Protein AF-A0A7G5YIW9-F1 (afdb_monomer_l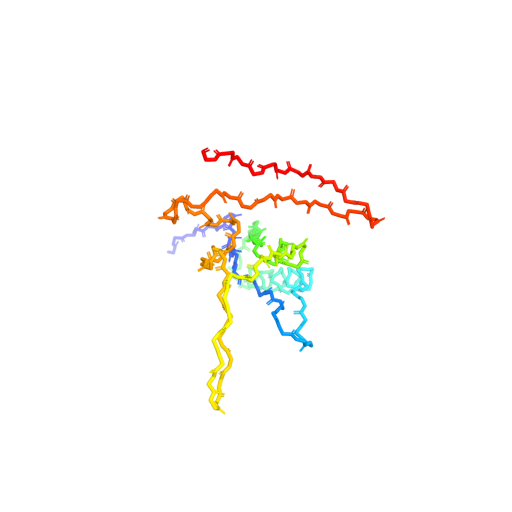ite)

Secondary structure (DSSP, 8-state):
------SEEE---------STTPPPP-HHHHHHHHHHHHHHHHHHHTPPPPEEE---SHHHHGGG--------EEEE-SS-EEEE-S---TTGGGG--GGG-PPPPPEEE-GGG--EEEEPPPP-

Sequence (125 aa):
MHGVALPELDLGGGHAVPYGPGESALDITTLADRIRHELADGCARSGLPLPRLTIEPGRAVVGPAGVALYDVVSVKRSAQRTFVAVPVAGAYHVSMASGYNLVGRPPVVAVPDGRARLLVRRRGS

pLDDT: mean 72.67, std 13.86, range [38.25, 93.44]

Structure (mmCIF, N/CA/C/O backbone):
data_AF-A0A7G5YIW9-F1
#
_entry.id   AF-A0A7G5YIW9-F1
#
loop_
_atom_site.group_PDB
_atom_site.id
_atom_site.type_symbol
_atom_site.label_atom_id
_atom_site.label_alt_id
_atom_site.label_comp_id
_atom_site.label_asym_id
_atom_site.label_entity_id
_atom_site.label_seq_id
_atom_site.pdbx_PDB_ins_code
_atom_site.Cartn_x
_atom_site.Cartn_y
_atom_site.Cartn_z
_atom_site.occupancy
_atom_site.B_iso_or_equiv
_atom_site.auth_seq_id
_atom_site.auth_comp_id
_atom_site.auth_asym_id
_atom_site.auth_atom_id
_atom_site.pdbx_PDB_model_num
ATOM 1 N N . MET A 1 1 ? -8.771 16.826 37.326 1.00 44.22 1 MET A N 1
ATOM 2 C CA . MET A 1 1 ? -8.630 15.781 36.291 1.00 44.22 1 MET A CA 1
ATOM 3 C C . MET A 1 1 ? -9.655 16.070 35.212 1.00 44.22 1 MET A C 1
ATOM 5 O O . MET A 1 1 ? -10.842 16.002 35.500 1.00 44.22 1 MET A O 1
ATOM 9 N N . HIS A 1 2 ? -9.235 16.493 34.022 1.00 51.09 2 HIS A N 1
ATOM 10 C CA . HIS A 1 2 ? -10.169 16.766 32.929 1.00 51.09 2 HIS A CA 1
ATOM 11 C C . HIS A 1 2 ? -10.515 15.431 32.257 1.00 51.09 2 HIS A C 1
ATOM 13 O O . HIS A 1 2 ? -9.681 14.854 31.566 1.00 51.09 2 HIS A O 1
ATOM 19 N N . GLY A 1 3 ? -11.705 14.903 32.555 1.00 59.44 3 GLY A N 1
ATOM 20 C CA . GLY A 1 3 ? -12.221 13.634 32.036 1.00 59.44 3 GLY A CA 1
ATOM 21 C C . GLY A 1 3 ? -12.606 13.737 30.564 1.00 59.44 3 GLY A C 1
ATOM 22 O O . GLY A 1 3 ? -13.784 13.806 30.231 1.00 59.44 3 GLY A O 1
ATOM 23 N N . VAL A 1 4 ? -11.607 13.786 29.686 1.00 64.81 4 VAL A N 1
ATOM 24 C CA . VAL A 1 4 ? -11.826 13.727 28.241 1.00 64.81 4 VAL A CA 1
ATOM 25 C C . VAL A 1 4 ? -11.944 12.257 27.854 1.00 64.81 4 VAL A C 1
ATOM 27 O O . VAL A 1 4 ? -10.949 11.539 27.789 1.00 64.81 4 VAL A O 1
ATOM 30 N N . ALA A 1 5 ? -13.173 11.797 27.627 1.00 69.31 5 ALA A N 1
ATOM 31 C CA . ALA A 1 5 ? -13.401 10.536 26.938 1.00 69.31 5 ALA A CA 1
ATOM 32 C C . ALA A 1 5 ? -12.990 10.713 25.470 1.00 69.31 5 ALA A C 1
ATOM 34 O O . ALA A 1 5 ? -13.433 11.658 24.819 1.00 69.31 5 ALA A O 1
ATOM 35 N N . LEU A 1 6 ? -12.138 9.825 24.960 1.00 75.19 6 LEU A N 1
ATOM 36 C CA . LEU A 1 6 ? -11.785 9.772 23.543 1.00 75.19 6 LEU A CA 1
ATOM 37 C C . LEU A 1 6 ? -12.853 8.922 22.841 1.00 75.19 6 LEU A C 1
ATOM 39 O O . LEU A 1 6 ? -12.911 7.727 23.108 1.00 75.19 6 LEU A O 1
ATOM 43 N N . PRO A 1 7 ? -13.739 9.487 22.005 1.00 83.69 7 PRO A N 1
ATOM 44 C CA . PRO A 1 7 ? -14.777 8.705 21.327 1.00 83.69 7 PRO A CA 1
ATOM 45 C C . PRO A 1 7 ? -14.226 7.910 20.134 1.00 83.69 7 PRO A C 1
ATOM 47 O O . PRO A 1 7 ? -14.848 6.947 19.684 1.00 83.69 7 PRO A O 1
ATOM 50 N N . GLU A 1 8 ? -13.061 8.305 19.624 1.00 86.94 8 GLU A N 1
ATOM 51 C CA . GLU A 1 8 ? -12.394 7.697 18.482 1.00 86.94 8 GLU A CA 1
ATOM 52 C C . GLU A 1 8 ? -10.894 7.584 18.744 1.00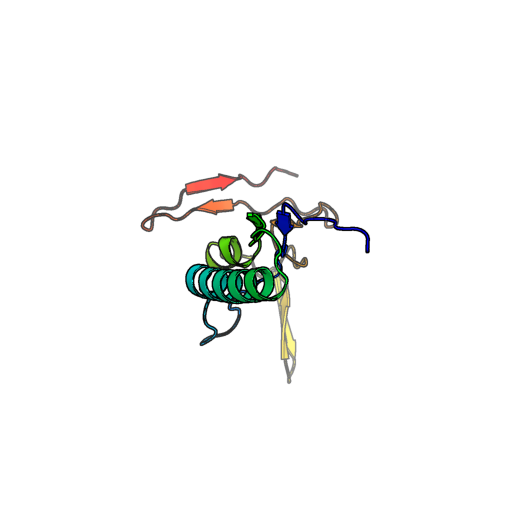 86.94 8 GLU A C 1
ATOM 54 O O . GLU A 1 8 ? -10.270 8.500 19.283 1.00 86.94 8 GLU A O 1
ATOM 59 N N . LEU A 1 9 ? -10.337 6.446 18.340 1.00 84.94 9 LEU A N 1
ATOM 60 C CA . LEU A 1 9 ? -8.911 6.204 18.247 1.00 84.94 9 LEU A CA 1
ATOM 61 C C . LEU A 1 9 ? -8.596 5.814 16.806 1.00 84.94 9 LEU A C 1
ATOM 63 O O . LEU A 1 9 ? -9.002 4.749 16.338 1.00 84.94 9 LEU A O 1
ATOM 67 N N . ASP A 1 10 ? -7.860 6.679 16.125 1.00 86.56 10 ASP A N 1
ATOM 68 C CA . ASP A 1 10 ? -7.327 6.413 14.798 1.00 86.56 10 ASP A CA 1
ATOM 69 C C . ASP A 1 10 ? -5.837 6.083 14.912 1.00 86.56 10 ASP A C 1
ATOM 71 O O . ASP A 1 10 ? -5.056 6.853 15.475 1.00 86.56 10 ASP A O 1
ATOM 75 N N . LEU A 1 11 ? -5.453 4.909 14.416 1.00 84.12 11 LEU A N 1
ATOM 76 C CA . LEU A 1 11 ? -4.062 4.456 14.394 1.00 84.12 11 LEU A CA 1
ATOM 77 C C . LEU A 1 11 ? -3.364 4.757 13.063 1.00 84.12 11 LEU A C 1
ATOM 79 O O . LEU A 1 11 ? -2.180 4.451 12.909 1.00 84.12 11 LEU A O 1
ATOM 83 N N . GLY A 1 12 ? -4.082 5.365 12.116 1.00 79.50 12 GLY A N 1
ATOM 84 C CA . GLY A 1 12 ? -3.598 5.678 10.786 1.00 79.50 12 GLY A CA 1
ATOM 85 C C . GLY A 1 12 ? -3.207 4.428 10.001 1.00 79.50 12 GLY A C 1
ATOM 86 O O . GLY A 1 12 ? -3.723 3.326 10.208 1.00 79.50 12 GLY A O 1
ATOM 87 N N . GLY A 1 13 ? -2.294 4.615 9.050 1.00 78.94 13 GLY A N 1
ATOM 88 C CA . GLY A 1 13 ? -1.796 3.562 8.170 1.00 78.94 13 GLY A CA 1
ATOM 89 C C . GLY A 1 13 ? -0.329 3.202 8.405 1.00 78.94 13 GLY A C 1
ATOM 90 O O . GLY A 1 13 ? 0.201 3.230 9.508 1.00 78.94 13 GLY A O 1
ATOM 91 N N . GLY A 1 14 ? 0.368 2.861 7.318 1.00 71.31 14 GLY A N 1
ATOM 92 C CA . GLY A 1 14 ? 1.810 2.580 7.343 1.00 71.31 14 GLY A CA 1
ATOM 93 C C . GLY A 1 14 ? 2.182 1.100 7.421 1.00 71.31 14 GLY A C 1
ATOM 94 O O . GLY A 1 14 ? 3.367 0.776 7.322 1.00 71.31 14 GLY A O 1
ATOM 95 N N . HIS A 1 15 ? 1.190 0.215 7.490 1.00 78.12 15 HIS A N 1
ATOM 96 C CA . HIS A 1 15 ? 1.375 -1.233 7.506 1.00 78.12 15 HIS A CA 1
ATOM 97 C C . HIS A 1 15 ? 2.297 -1.755 6.394 1.00 78.12 15 HIS A C 1
ATOM 99 O O . HIS A 1 15 ? 2.357 -1.202 5.286 1.00 78.12 15 HIS A O 1
ATOM 105 N N . ALA A 1 16 ? 3.039 -2.811 6.726 1.00 67.12 16 ALA A N 1
ATOM 106 C CA . ALA A 1 16 ? 4.056 -3.393 5.866 1.00 67.12 16 ALA A CA 1
ATOM 107 C C . ALA A 1 16 ? 3.453 -4.035 4.608 1.00 67.12 16 ALA A C 1
ATOM 109 O O . ALA A 1 16 ? 2.325 -4.527 4.607 1.00 67.12 16 ALA A O 1
ATOM 110 N N . VAL A 1 17 ? 4.249 -4.026 3.543 1.00 67.62 17 VAL A N 1
ATOM 111 C CA . VAL A 1 17 ? 4.011 -4.772 2.306 1.00 67.62 17 VAL A CA 1
ATOM 112 C C . VAL A 1 17 ? 5.202 -5.703 2.139 1.00 67.62 17 VAL A C 1
ATOM 114 O O . VAL A 1 17 ? 6.325 -5.233 2.332 1.00 67.62 17 VAL A O 1
ATOM 117 N N . PRO A 1 18 ? 4.983 -6.978 1.793 1.00 70.75 18 PRO A N 1
ATOM 118 C CA . PRO A 1 18 ? 6.078 -7.873 1.475 1.00 70.75 18 PRO A CA 1
ATOM 119 C C . PRO A 1 18 ? 6.700 -7.450 0.137 1.00 70.75 18 PRO A C 1
ATOM 121 O O . PRO A 1 18 ? 6.023 -7.421 -0.891 1.00 70.75 18 PRO A O 1
ATOM 124 N N . TYR A 1 19 ? 7.979 -7.089 0.154 1.00 67.75 19 TYR A N 1
ATOM 125 C CA . TYR A 1 19 ? 8.781 -6.773 -1.032 1.00 67.75 19 TYR A CA 1
ATOM 126 C C . TYR A 1 19 ? 9.752 -7.904 -1.380 1.00 67.75 19 TYR A C 1
ATOM 128 O O . TYR A 1 19 ? 10.171 -8.023 -2.532 1.00 67.75 19 TYR A O 1
ATOM 136 N N . GLY A 1 20 ? 10.123 -8.715 -0.388 1.00 72.00 20 GLY A N 1
ATOM 137 C CA . GLY A 1 20 ? 11.063 -9.820 -0.522 1.00 72.00 20 GLY A CA 1
ATOM 138 C C . GLY A 1 20 ? 10.395 -11.201 -0.571 1.00 72.00 20 GLY A C 1
ATOM 139 O O . GLY A 1 20 ? 9.298 -11.391 -0.039 1.00 72.00 20 GLY A O 1
ATOM 140 N N . PRO A 1 21 ? 11.065 -12.211 -1.158 1.00 67.25 21 PRO A N 1
ATOM 141 C CA . PRO A 1 21 ? 10.650 -13.603 -1.020 1.00 67.25 21 PRO A CA 1
ATOM 142 C C . PRO A 1 21 ? 10.623 -14.015 0.460 1.00 67.25 21 PRO A C 1
ATOM 144 O O . PRO A 1 21 ? 11.599 -13.805 1.177 1.00 67.25 21 PRO A O 1
ATOM 147 N N . GLY A 1 22 ? 9.524 -14.628 0.910 1.00 73.94 22 GLY A N 1
ATOM 148 C CA . GLY A 1 22 ? 9.367 -15.112 2.290 1.00 73.94 22 GLY A CA 1
ATOM 149 C C . GLY A 1 22 ? 8.843 -14.075 3.289 1.00 73.94 22 GLY A C 1
ATOM 150 O O . GLY A 1 22 ? 8.567 -14.425 4.435 1.00 73.94 22 GLY A O 1
ATOM 151 N N . GLU A 1 23 ? 8.647 -12.823 2.873 1.00 77.31 23 GLU A N 1
ATOM 152 C CA . GLU A 1 23 ? 7.960 -11.832 3.700 1.00 77.31 23 GLU A CA 1
ATOM 153 C C . GLU A 1 23 ? 6.453 -12.115 3.714 1.00 77.31 23 GLU A C 1
ATOM 155 O O . GLU A 1 23 ? 5.823 -12.320 2.675 1.00 77.31 23 GLU A O 1
ATOM 160 N N . SER A 1 24 ? 5.863 -12.145 4.910 1.00 70.81 24 SER A N 1
ATOM 161 C CA . SER A 1 24 ? 4.424 -12.360 5.070 1.00 70.81 24 SER A CA 1
ATOM 162 C C . SER A 1 24 ? 3.664 -11.050 4.889 1.00 70.81 24 SER A C 1
ATOM 164 O O . SER A 1 24 ? 4.071 -10.006 5.402 1.00 70.81 24 SER A O 1
ATOM 166 N N . ALA A 1 25 ? 2.540 -11.108 4.173 1.00 72.94 25 ALA A N 1
ATOM 167 C CA . ALA A 1 25 ? 1.608 -9.991 4.112 1.00 72.94 25 ALA A CA 1
ATOM 168 C C . ALA A 1 25 ? 1.058 -9.671 5.510 1.00 72.94 25 ALA A C 1
ATOM 170 O O . ALA A 1 25 ? 0.946 -10.558 6.359 1.00 72.94 25 ALA A O 1
ATOM 171 N N . LEU A 1 26 ? 0.699 -8.405 5.745 1.00 74.25 26 LEU A N 1
ATOM 172 C CA . LEU A 1 26 ? -0.002 -8.047 6.972 1.00 74.25 26 LEU A CA 1
ATOM 173 C C . LEU A 1 26 ? -1.344 -8.790 7.027 1.00 74.25 26 LEU A C 1
ATOM 175 O O . LEU A 1 26 ? -2.205 -8.579 6.174 1.00 74.25 26 LEU A O 1
ATOM 179 N N . ASP A 1 27 ? -1.548 -9.570 8.085 1.00 83.44 27 ASP A N 1
ATOM 180 C CA . ASP A 1 27 ? -2.871 -10.056 8.463 1.00 83.44 27 ASP A CA 1
ATOM 181 C C . ASP A 1 27 ? -3.603 -8.973 9.264 1.00 83.44 27 ASP A C 1
ATOM 183 O O . ASP A 1 27 ? -3.370 -8.765 10.461 1.00 83.44 27 ASP A O 1
ATOM 187 N N . ILE A 1 28 ? -4.482 -8.251 8.570 1.00 78.88 28 ILE A N 1
ATOM 188 C CA . ILE A 1 28 ? -5.242 -7.152 9.158 1.00 78.88 28 ILE A CA 1
ATOM 189 C C . ILE A 1 28 ? -6.235 -7.623 10.221 1.00 78.88 28 ILE A C 1
ATOM 191 O O . ILE A 1 28 ? -6.509 -6.878 11.160 1.00 78.88 28 ILE A O 1
ATOM 195 N N . THR A 1 29 ? -6.735 -8.855 10.112 1.00 82.56 29 THR A N 1
ATOM 196 C CA . THR A 1 29 ? -7.659 -9.437 11.087 1.00 82.56 29 THR A CA 1
ATOM 197 C C . THR A 1 29 ? -6.916 -9.700 12.387 1.00 82.56 29 THR A C 1
ATOM 199 O O . THR A 1 29 ? -7.310 -9.182 13.431 1.00 82.56 29 THR A O 1
ATOM 202 N N . THR A 1 30 ? -5.769 -10.382 12.309 1.00 86.31 30 THR A N 1
ATOM 203 C CA . THR A 1 30 ? -4.921 -10.640 13.482 1.00 86.31 30 THR A CA 1
ATOM 204 C C . THR A 1 30 ? -4.459 -9.341 14.150 1.00 86.31 30 THR A C 1
ATOM 206 O O . THR A 1 30 ? -4.449 -9.245 15.379 1.00 86.31 30 THR A O 1
ATOM 209 N N . LEU A 1 31 ? -4.086 -8.322 13.367 1.00 85.12 31 LEU A N 1
ATOM 210 C CA . LEU A 1 31 ? -3.709 -7.018 13.913 1.00 85.12 31 LEU A CA 1
ATOM 211 C C . LEU A 1 31 ? -4.885 -6.345 14.638 1.00 85.12 31 LEU A C 1
ATOM 213 O O . LEU A 1 31 ? -4.727 -5.885 15.769 1.00 85.12 31 LEU A O 1
ATOM 217 N N . ALA A 1 32 ? -6.058 -6.297 14.001 1.00 84.69 32 ALA A N 1
ATOM 218 C CA . ALA A 1 32 ? -7.242 -5.659 14.561 1.00 84.69 32 ALA A CA 1
ATOM 219 C C . ALA A 1 32 ? -7.706 -6.342 15.856 1.00 84.69 32 ALA A C 1
ATOM 221 O O . ALA A 1 32 ? -8.073 -5.654 16.807 1.00 84.69 32 ALA A O 1
ATOM 222 N N . ASP A 1 33 ? -7.649 -7.672 15.923 1.00 88.69 33 ASP A N 1
ATOM 223 C CA . ASP A 1 33 ? -8.032 -8.432 17.116 1.00 88.69 33 ASP A CA 1
ATOM 224 C C . ASP A 1 33 ? -7.108 -8.148 18.302 1.00 88.69 33 ASP A C 1
ATOM 226 O O . ASP A 1 33 ? -7.591 -7.896 19.407 1.00 88.69 33 ASP A O 1
ATOM 230 N N . ARG A 1 34 ? -5.789 -8.083 18.072 1.00 90.88 34 ARG A N 1
ATOM 231 C CA . ARG A 1 34 ? -4.819 -7.726 19.122 1.00 90.88 34 ARG A CA 1
ATOM 232 C C . ARG A 1 34 ? -5.038 -6.312 19.650 1.00 90.88 34 ARG A C 1
ATOM 234 O O . ARG A 1 34 ? -5.075 -6.114 20.859 1.00 90.88 34 ARG A O 1
ATOM 241 N N . ILE A 1 35 ? -5.214 -5.335 18.760 1.00 90.06 35 ILE A N 1
ATOM 242 C CA . ILE A 1 35 ? -5.425 -3.936 19.161 1.00 90.06 35 ILE A CA 1
ATOM 243 C C . ILE A 1 35 ? -6.731 -3.794 19.944 1.00 90.06 35 ILE A C 1
ATOM 245 O O . ILE A 1 35 ? -6.754 -3.126 20.974 1.00 90.06 35 ILE A O 1
ATOM 249 N N . ARG A 1 36 ? -7.813 -4.438 19.485 1.00 88.88 36 ARG A N 1
ATOM 250 C CA . ARG A 1 36 ? -9.100 -4.435 20.194 1.00 88.88 36 ARG A CA 1
ATOM 251 C C . ARG A 1 36 ? -8.977 -5.012 21.600 1.00 88.88 36 ARG A C 1
ATOM 253 O O . ARG A 1 36 ? -9.552 -4.441 22.522 1.00 88.88 36 ARG A O 1
ATOM 260 N N . HIS A 1 37 ? -8.235 -6.107 21.755 1.00 92.12 37 HIS A N 1
ATOM 261 C CA . HIS A 1 37 ? -8.018 -6.741 23.051 1.00 92.12 37 HIS A CA 1
ATOM 262 C C . HIS A 1 37 ? -7.279 -5.810 24.022 1.00 92.12 37 HIS A C 1
ATOM 264 O O . HIS A 1 37 ? -7.798 -5.507 25.093 1.00 92.12 37 HIS A O 1
ATOM 270 N N . GLU A 1 38 ? -6.135 -5.262 23.608 1.00 92.81 38 GLU A N 1
ATOM 271 C CA . GLU A 1 38 ? -5.340 -4.346 24.439 1.0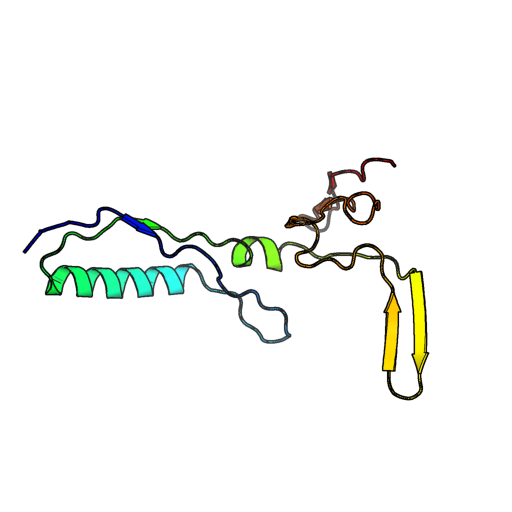0 92.81 38 GLU A CA 1
ATOM 272 C C . GLU A 1 38 ? -6.101 -3.062 24.798 1.00 92.81 38 GLU A C 1
ATOM 274 O O . GLU A 1 38 ? -6.017 -2.558 25.922 1.00 92.81 38 GLU A O 1
ATOM 279 N N . LEU A 1 39 ? -6.878 -2.533 23.849 1.00 91.44 39 LEU A N 1
ATOM 280 C CA . LEU A 1 39 ? -7.699 -1.345 24.053 1.00 91.44 39 LEU A CA 1
ATOM 281 C C . LEU A 1 39 ? -8.824 -1.605 25.063 1.00 91.44 39 LEU A C 1
ATOM 283 O O . LEU A 1 39 ? -9.045 -0.781 25.948 1.00 91.44 39 LEU A O 1
ATOM 287 N N . ALA A 1 40 ? -9.509 -2.748 24.961 1.00 91.25 40 ALA A N 1
ATOM 288 C CA . ALA A 1 40 ? -10.551 -3.136 25.907 1.00 91.25 40 ALA A CA 1
ATOM 289 C C . ALA A 1 40 ? -9.997 -3.285 27.326 1.00 91.25 40 ALA A C 1
ATOM 291 O O . ALA A 1 40 ? -10.556 -2.721 28.270 1.00 91.25 40 ALA A O 1
ATOM 292 N N . ASP A 1 41 ? -8.858 -3.957 27.457 1.00 93.44 41 ASP A N 1
ATOM 293 C CA . ASP A 1 41 ? -8.185 -4.159 28.733 1.00 93.44 41 ASP A CA 1
ATOM 294 C C . ASP A 1 41 ? -7.707 -2.832 29.346 1.00 93.44 41 ASP A C 1
ATOM 296 O O . ASP A 1 41 ? -7.892 -2.582 30.540 1.00 93.44 41 ASP A O 1
ATOM 300 N N . GLY A 1 42 ? -7.120 -1.945 28.536 1.00 91.00 42 GLY A N 1
ATOM 301 C CA . GLY A 1 42 ? -6.693 -0.613 28.965 1.00 91.00 42 GLY A CA 1
ATOM 302 C C . GLY A 1 42 ? -7.858 0.262 29.429 1.00 91.00 42 GLY A C 1
ATOM 303 O O . GLY A 1 42 ? -7.808 0.828 30.523 1.00 91.00 42 GLY A O 1
ATOM 304 N N . CYS A 1 43 ? -8.931 0.327 28.637 1.00 91.38 43 CYS A N 1
ATOM 305 C CA . CYS A 1 43 ? -10.138 1.081 28.968 1.00 91.38 43 CYS A CA 1
ATOM 306 C C . CYS A 1 43 ? -10.791 0.575 30.260 1.00 91.38 43 CYS A C 1
ATOM 308 O O . CYS A 1 43 ? -11.122 1.385 31.128 1.00 91.38 43 CYS A O 1
ATOM 310 N N . ALA A 1 44 ? -10.897 -0.747 30.437 1.00 90.44 44 ALA A N 1
ATOM 311 C CA . ALA A 1 44 ? -11.453 -1.352 31.644 1.00 90.44 44 ALA A CA 1
ATOM 312 C C . ALA A 1 44 ? -10.650 -0.982 32.902 1.00 90.44 44 ALA A C 1
ATOM 314 O O . ALA A 1 44 ? -11.233 -0.578 33.908 1.00 90.44 44 ALA A O 1
ATOM 315 N N . ARG A 1 45 ? -9.311 -1.046 32.840 1.00 92.88 45 ARG A N 1
ATOM 316 C CA . ARG A 1 45 ? -8.436 -0.667 33.967 1.00 92.88 45 ARG A CA 1
ATOM 317 C C . ARG A 1 45 ? -8.518 0.816 34.321 1.00 92.88 45 ARG A C 1
ATOM 319 O O . ARG A 1 45 ? -8.332 1.175 35.480 1.00 92.88 45 ARG A O 1
ATOM 326 N N . SER A 1 46 ? -8.764 1.674 33.337 1.00 88.81 46 SER A N 1
ATOM 327 C CA . SER A 1 46 ? -8.823 3.127 33.522 1.00 88.81 46 SER A CA 1
ATOM 328 C C . SER A 1 46 ? -10.239 3.669 33.740 1.00 88.81 46 SER A C 1
ATOM 330 O O . SER A 1 46 ? -10.394 4.877 33.906 1.00 88.81 46 SER A O 1
ATOM 332 N N . GLY A 1 47 ? -11.267 2.812 33.741 1.00 89.00 47 GLY A N 1
ATOM 333 C CA . GLY A 1 47 ? -12.669 3.232 33.849 1.00 89.00 47 GLY A CA 1
ATOM 334 C C . GLY A 1 47 ? -13.130 4.105 32.677 1.00 89.00 47 GLY A C 1
ATOM 335 O O . GLY A 1 47 ? -14.019 4.939 32.840 1.00 89.00 47 GLY A O 1
ATOM 336 N N . LEU A 1 48 ? -12.495 3.954 31.511 1.00 87.69 48 LEU A N 1
ATOM 337 C CA . LEU A 1 48 ? -12.794 4.723 30.308 1.00 87.69 48 LEU A CA 1
ATOM 338 C C . LEU A 1 48 ? -13.736 3.931 29.391 1.00 87.69 48 LEU A C 1
ATOM 340 O O . LEU A 1 48 ? -13.623 2.706 29.308 1.00 87.69 48 LEU A O 1
ATOM 344 N N . PRO A 1 49 ? -14.645 4.602 28.664 1.00 88.62 49 PRO A N 1
ATOM 345 C CA . PRO A 1 49 ? -15.423 3.943 27.625 1.00 88.62 49 PRO A CA 1
ATOM 346 C C . PRO A 1 49 ? -14.504 3.448 26.502 1.00 88.62 49 PRO A C 1
ATOM 348 O O . PRO A 1 49 ? -13.467 4.052 26.218 1.00 88.62 49 PRO A O 1
ATOM 351 N N . LEU A 1 50 ? -14.900 2.353 25.852 1.00 89.94 50 LEU A N 1
ATOM 352 C CA . LEU A 1 50 ? -14.185 1.831 24.692 1.00 89.94 50 LEU A CA 1
ATOM 353 C C . LEU A 1 50 ? -14.383 2.779 23.491 1.00 89.94 50 LEU A C 1
ATOM 355 O O . LEU A 1 50 ? -15.535 3.013 23.111 1.00 89.94 50 LEU A O 1
ATOM 359 N N . PRO A 1 51 ? -13.313 3.319 22.878 1.00 89.31 51 PRO A N 1
ATOM 360 C CA . PRO A 1 51 ? -13.442 4.180 21.709 1.00 89.31 51 PRO A CA 1
ATOM 361 C C . PRO A 1 51 ? -13.773 3.373 20.453 1.00 89.31 51 PRO A C 1
ATOM 363 O O . PRO A 1 51 ? -13.468 2.182 20.345 1.00 89.31 51 PRO A O 1
ATOM 366 N N . ARG A 1 52 ? -14.319 4.052 19.441 1.00 88.62 52 ARG A N 1
ATOM 367 C CA . ARG A 1 52 ? -14.346 3.513 18.080 1.00 88.62 52 ARG A CA 1
ATOM 368 C C . ARG A 1 52 ? -12.918 3.465 17.532 1.00 88.62 52 ARG A C 1
ATOM 370 O O . ARG A 1 52 ? -12.243 4.488 17.501 1.00 88.62 52 ARG A O 1
ATOM 377 N N . LEU A 1 53 ? -12.486 2.292 17.080 1.00 85.69 53 LEU A N 1
ATOM 378 C CA . LEU A 1 53 ? -11.164 2.085 16.488 1.00 85.69 53 LEU A CA 1
ATOM 379 C C . LEU A 1 53 ? -11.218 2.213 14.958 1.00 85.69 53 LEU A C 1
ATOM 381 O O . LEU A 1 53 ? -12.014 1.521 14.318 1.00 85.69 53 LEU A O 1
ATOM 385 N N . THR A 1 54 ? -10.333 3.032 14.391 1.00 86.69 54 THR A N 1
ATOM 386 C CA . THR A 1 54 ? -10.104 3.172 12.941 1.00 86.69 54 THR A CA 1
ATOM 387 C C . THR A 1 54 ? -8.666 2.774 12.590 1.00 86.69 54 THR A C 1
ATOM 389 O O . THR A 1 54 ? -7.734 3.042 13.350 1.00 86.69 54 THR A O 1
ATOM 392 N N . ILE A 1 55 ? -8.490 2.110 11.443 1.00 80.94 55 ILE A N 1
ATOM 393 C CA . ILE A 1 55 ? -7.189 1.775 10.846 1.00 80.94 55 ILE A CA 1
ATOM 394 C C . ILE A 1 55 ? -7.264 2.113 9.352 1.00 80.94 55 ILE A C 1
ATOM 396 O O . ILE A 1 55 ? -8.247 1.763 8.696 1.00 80.94 55 ILE A O 1
ATOM 400 N N . GLU A 1 56 ? -6.224 2.739 8.801 1.00 81.25 56 GLU A N 1
ATOM 401 C CA . GLU A 1 56 ? -6.199 3.260 7.426 1.00 81.25 56 GLU A CA 1
ATOM 402 C C . GLU A 1 56 ? -5.149 2.540 6.547 1.00 81.25 56 GLU A C 1
ATOM 404 O O . GLU A 1 56 ? -4.114 3.108 6.164 1.00 81.25 56 GLU A O 1
ATOM 409 N N . PRO A 1 57 ? -5.348 1.253 6.202 1.00 72.12 57 PRO A N 1
ATOM 410 C CA . PRO A 1 57 ? -4.370 0.499 5.432 1.00 72.12 57 PRO A CA 1
ATOM 411 C C . PRO A 1 57 ? -4.321 0.968 3.970 1.00 72.12 57 PRO A C 1
ATOM 413 O O . PRO A 1 57 ? -5.149 0.603 3.144 1.00 72.12 57 PRO A O 1
ATOM 416 N N . GLY A 1 58 ? -3.292 1.743 3.622 1.00 71.81 58 GLY A N 1
ATOM 417 C CA . GLY A 1 58 ? -3.013 2.124 2.234 1.00 71.81 58 GLY A CA 1
ATOM 418 C C . GLY A 1 58 ? -2.285 1.017 1.465 1.00 71.81 58 GLY A C 1
ATOM 419 O O . GLY A 1 58 ? -2.885 0.112 0.887 1.00 71.81 58 GLY A O 1
ATOM 420 N N . ARG A 1 59 ? -0.946 1.071 1.470 1.00 68.44 59 ARG A N 1
ATOM 421 C CA . ARG A 1 59 ? -0.089 0.171 0.671 1.00 68.44 59 ARG A CA 1
ATOM 422 C C . ARG A 1 59 ? -0.304 -1.321 0.936 1.00 68.44 59 ARG A C 1
ATOM 424 O O . ARG A 1 59 ? -0.115 -2.102 0.016 1.00 68.44 59 ARG A O 1
ATOM 431 N N . ALA A 1 60 ? -0.708 -1.711 2.145 1.00 69.25 60 ALA A N 1
ATOM 432 C CA . ALA A 1 60 ? -0.941 -3.112 2.495 1.00 69.25 60 ALA A CA 1
ATOM 433 C C . ALA A 1 60 ? -2.086 -3.744 1.683 1.00 69.25 60 ALA A C 1
ATOM 435 O O . ALA A 1 60 ? -2.037 -4.937 1.410 1.00 69.25 60 ALA A O 1
ATOM 436 N N . VAL A 1 61 ? -3.072 -2.947 1.248 1.00 68.81 61 VAL A N 1
ATOM 437 C CA . VAL A 1 61 ? -4.202 -3.420 0.431 1.00 68.81 61 VAL A CA 1
ATOM 438 C C . VAL A 1 61 ? -3.856 -3.407 -1.058 1.00 68.81 61 VA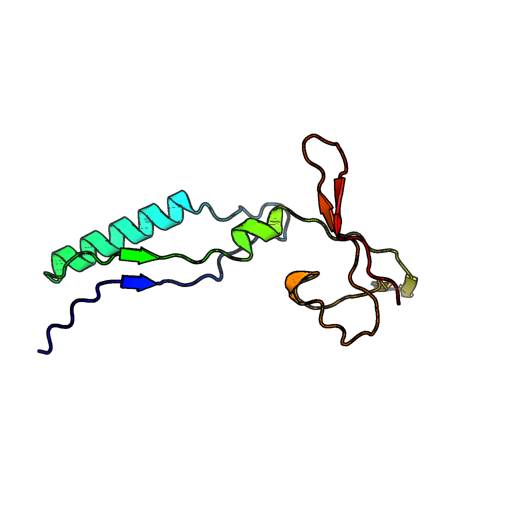L A C 1
ATOM 440 O O . VAL A 1 61 ? -4.090 -4.384 -1.761 1.00 68.81 61 VAL A O 1
ATOM 443 N N . VAL A 1 62 ? -3.286 -2.306 -1.558 1.00 66.75 62 VAL A N 1
ATOM 444 C CA . VAL A 1 62 ? -3.047 -2.122 -3.006 1.00 66.75 62 VAL A CA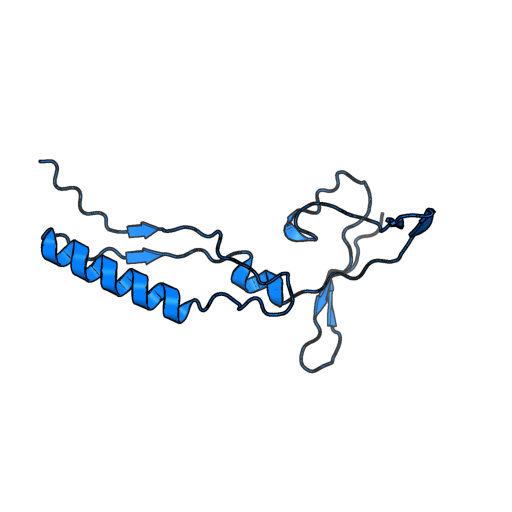 1
ATOM 445 C C . VAL A 1 62 ? -1.689 -2.622 -3.498 1.00 66.75 62 VAL A C 1
ATOM 447 O O . VAL A 1 62 ? -1.560 -2.947 -4.674 1.00 66.75 62 VAL A O 1
ATOM 450 N N . GLY A 1 63 ? -0.675 -2.690 -2.635 1.00 68.00 63 GLY A N 1
ATOM 451 C CA . GLY A 1 63 ? 0.697 -3.057 -3.000 1.00 68.00 63 GLY A CA 1
ATOM 452 C C . GLY A 1 63 ? 0.811 -4.447 -3.634 1.00 68.00 63 GLY A C 1
ATOM 453 O O . GLY A 1 63 ? 1.355 -4.547 -4.729 1.00 68.00 63 GLY A O 1
ATOM 454 N N . PRO A 1 64 ? 0.253 -5.506 -3.018 1.00 68.81 64 PRO A N 1
ATOM 455 C CA . PRO A 1 64 ? 0.286 -6.858 -3.584 1.00 68.81 64 PRO A CA 1
ATOM 456 C C . PRO A 1 64 ? -0.585 -7.044 -4.837 1.00 68.81 64 PRO A C 1
ATOM 458 O O . PRO A 1 64 ? -0.428 -8.026 -5.556 1.00 68.81 64 PRO A O 1
ATOM 461 N N . ALA A 1 65 ? -1.524 -6.131 -5.097 1.00 68.69 65 ALA A N 1
ATOM 462 C CA . ALA A 1 65 ? -2.523 -6.279 -6.154 1.00 68.69 65 ALA A CA 1
ATOM 463 C C . ALA A 1 65 ? -2.040 -5.801 -7.536 1.00 68.69 65 ALA A C 1
ATOM 465 O O . ALA A 1 65 ? -2.754 -5.966 -8.526 1.00 68.69 65 ALA A O 1
ATOM 466 N N . GLY A 1 66 ? -0.859 -5.179 -7.618 1.00 65.81 66 GLY A N 1
ATOM 467 C CA . GLY A 1 66 ? -0.366 -4.554 -8.841 1.00 65.81 66 GLY A CA 1
ATOM 468 C C . GLY A 1 66 ? 1.099 -4.856 -9.119 1.00 65.81 66 GLY A C 1
ATOM 469 O O . GLY A 1 66 ? 1.944 -4.792 -8.232 1.00 65.81 66 GLY A O 1
ATOM 470 N N . VAL A 1 67 ? 1.405 -5.113 -10.389 1.00 68.50 67 VAL A N 1
ATOM 471 C CA . VAL A 1 67 ? 2.777 -5.159 -10.904 1.00 68.50 67 VAL A CA 1
ATOM 472 C C . VAL A 1 67 ? 3.002 -3.991 -11.848 1.00 68.50 67 VAL A C 1
ATOM 474 O O . VAL A 1 67 ? 2.104 -3.595 -12.594 1.00 68.50 67 VAL A O 1
ATOM 477 N N . ALA A 1 68 ? 4.209 -3.438 -11.824 1.00 71.81 68 ALA A N 1
ATOM 478 C CA . ALA A 1 68 ? 4.617 -2.429 -12.783 1.00 71.81 68 ALA A CA 1
ATOM 479 C C . ALA A 1 68 ? 5.477 -3.066 -13.869 1.00 71.81 68 ALA A C 1
ATOM 481 O O . ALA A 1 68 ? 6.495 -3.695 -13.583 1.00 71.81 68 ALA A O 1
ATOM 482 N N . LEU A 1 69 ? 5.049 -2.889 -15.115 1.00 71.81 69 LEU A N 1
ATOM 483 C CA . LEU A 1 69 ? 5.786 -3.319 -16.291 1.00 71.81 69 LEU A CA 1
ATOM 484 C C . LEU A 1 69 ? 6.421 -2.095 -16.945 1.00 71.81 69 LEU A C 1
ATOM 486 O O . LEU A 1 69 ? 5.743 -1.095 -17.189 1.00 71.81 69 LEU A O 1
ATOM 490 N N . TYR A 1 70 ? 7.711 -2.194 -17.241 1.00 71.88 70 TYR A N 1
ATOM 491 C CA . TYR A 1 70 ? 8.465 -1.146 -17.909 1.00 71.88 70 TYR A CA 1
ATOM 492 C C . TYR A 1 70 ? 9.267 -1.726 -19.065 1.00 71.88 70 TYR A C 1
ATOM 494 O O . TYR A 1 70 ? 9.828 -2.816 -18.947 1.00 71.88 70 TYR A O 1
ATOM 502 N N . ASP A 1 71 ? 9.383 -0.950 -20.140 1.00 73.44 71 ASP A N 1
ATOM 503 C CA . ASP A 1 71 ? 10.354 -1.225 -21.191 1.00 73.44 71 ASP A CA 1
ATOM 504 C C . ASP A 1 71 ? 11.757 -0.821 -20.730 1.00 73.44 71 ASP A C 1
ATOM 506 O O . ASP A 1 71 ? 11.970 0.252 -20.158 1.00 73.44 71 ASP A O 1
ATOM 510 N N . VAL A 1 72 ? 12.739 -1.672 -21.012 1.00 79.62 72 VAL A N 1
ATOM 511 C CA . VAL A 1 72 ? 14.148 -1.342 -20.790 1.00 79.62 72 VAL A CA 1
ATOM 512 C C . VAL A 1 72 ? 14.628 -0.446 -21.924 1.00 79.62 72 VAL A C 1
ATOM 514 O O . VAL A 1 72 ? 14.655 -0.865 -23.078 1.00 79.62 72 VAL A O 1
ATOM 517 N N . VAL A 1 73 ? 15.055 0.773 -21.594 1.00 83.62 73 VAL A N 1
ATOM 518 C CA . VAL A 1 73 ? 15.536 1.744 -22.595 1.00 83.62 73 VAL A CA 1
ATOM 519 C C . VAL A 1 73 ? 17.047 1.691 -22.792 1.00 83.62 73 VAL A C 1
ATOM 521 O O . VAL A 1 73 ? 17.550 2.097 -23.835 1.00 83.62 73 VAL A O 1
ATOM 524 N N . SER A 1 74 ? 17.796 1.203 -21.801 1.00 79.00 74 SER A N 1
ATOM 525 C CA . SER A 1 74 ? 19.242 1.015 -21.919 1.00 79.00 74 SER A CA 1
ATOM 526 C C . SER A 1 74 ? 19.772 0.047 -20.865 1.00 79.00 74 SER A C 1
ATOM 528 O O . SER A 1 74 ? 19.249 -0.025 -19.751 1.00 79.00 74 SER A O 1
ATOM 530 N N . VAL A 1 75 ? 20.842 -0.673 -21.210 1.00 86.06 75 VAL A N 1
ATOM 531 C CA . VAL A 1 75 ? 21.574 -1.553 -20.294 1.00 86.06 75 VAL A CA 1
ATOM 532 C C . VAL A 1 75 ? 23.055 -1.202 -20.342 1.00 86.06 75 VAL A C 1
ATOM 534 O O . VAL A 1 75 ? 23.697 -1.332 -21.384 1.00 86.06 75 VAL A O 1
ATOM 537 N N . LYS A 1 76 ? 23.623 -0.817 -19.197 1.00 75.62 76 LYS A N 1
ATOM 538 C CA . LYS A 1 76 ? 25.060 -0.568 -19.039 1.00 75.62 76 LYS A CA 1
ATOM 539 C C . LYS A 1 76 ? 25.674 -1.654 -18.164 1.00 75.62 76 LYS A C 1
ATOM 541 O O . LYS A 1 76 ? 25.309 -1.794 -17.000 1.00 75.62 76 LYS A O 1
ATOM 546 N N . ARG A 1 77 ? 26.634 -2.402 -18.707 1.00 89.31 77 ARG A N 1
ATOM 547 C CA . ARG A 1 77 ? 27.363 -3.454 -17.982 1.00 89.31 77 ARG A CA 1
ATOM 548 C C . ARG A 1 77 ? 28.750 -2.953 -17.587 1.00 89.31 77 ARG A C 1
ATOM 550 O O . ARG A 1 77 ? 29.456 -2.390 -18.418 1.00 89.31 77 ARG A O 1
ATOM 557 N N . SER A 1 78 ? 29.129 -3.145 -16.329 1.00 85.75 78 SER A N 1
ATOM 558 C CA . SER A 1 78 ? 30.499 -2.984 -15.835 1.00 85.75 78 SER A CA 1
ATOM 559 C C . SER A 1 78 ? 30.985 -4.297 -15.220 1.00 85.75 78 SER A C 1
ATOM 561 O O . SER A 1 78 ? 30.191 -5.209 -14.997 1.00 85.75 78 SER A O 1
ATOM 563 N N . ALA A 1 79 ? 32.280 -4.391 -14.909 1.00 80.88 79 ALA A N 1
ATOM 564 C CA . ALA A 1 79 ? 32.875 -5.597 -14.326 1.00 80.88 79 ALA A CA 1
ATOM 565 C C . ALA A 1 79 ? 32.228 -6.038 -12.996 1.00 80.88 79 ALA A C 1
ATOM 567 O O . ALA A 1 79 ? 32.328 -7.201 -12.628 1.00 80.88 79 ALA A O 1
ATOM 568 N N . GLN A 1 80 ? 31.567 -5.126 -12.273 1.00 83.56 80 GLN A N 1
ATOM 569 C CA . GLN A 1 80 ? 30.992 -5.403 -10.952 1.00 83.56 80 GLN A CA 1
ATOM 570 C C . GLN A 1 80 ? 29.462 -5.316 -10.913 1.00 83.56 80 GLN A C 1
ATOM 572 O O . GLN A 1 80 ? 28.855 -5.831 -9.976 1.00 83.56 80 GLN A O 1
ATOM 577 N N . ARG A 1 81 ? 28.821 -4.613 -11.862 1.00 81.12 81 ARG A N 1
ATOM 578 C CA . ARG A 1 81 ? 27.383 -4.297 -11.798 1.00 81.12 81 ARG A CA 1
ATOM 579 C C . ARG A 1 81 ? 26.761 -4.164 -13.186 1.00 81.12 81 ARG A C 1
ATOM 581 O O . ARG A 1 81 ? 27.386 -3.675 -14.124 1.00 81.12 81 ARG A O 1
ATOM 588 N N . THR A 1 82 ? 25.487 -4.530 -13.286 1.00 78.81 82 THR A N 1
ATOM 589 C CA . THR A 1 82 ? 24.639 -4.218 -14.443 1.00 78.81 82 THR A CA 1
ATOM 590 C C . THR A 1 82 ? 23.632 -3.149 -14.043 1.00 78.81 82 THR A C 1
ATOM 592 O O . THR A 1 82 ? 22.932 -3.301 -13.047 1.00 78.81 82 THR A O 1
ATOM 595 N N . PHE A 1 83 ? 23.558 -2.076 -14.824 1.00 75.56 83 PHE A N 1
ATOM 596 C CA . PHE A 1 83 ? 22.575 -1.010 -14.681 1.00 75.56 83 PHE A CA 1
ATOM 597 C C . PHE A 1 83 ? 21.532 -1.142 -15.787 1.00 75.56 83 PHE A C 1
ATOM 599 O O . PHE A 1 83 ? 21.887 -1.278 -16.959 1.00 75.56 83 PHE A O 1
ATOM 606 N N . VAL A 1 84 ? 20.258 -1.076 -15.414 1.00 74.94 84 VAL A N 1
ATOM 607 C CA . VAL A 1 84 ? 19.113 -1.123 -16.327 1.00 74.94 84 VAL A CA 1
ATOM 608 C C . VAL A 1 84 ? 18.347 0.186 -16.176 1.00 74.94 84 VAL A C 1
ATOM 610 O O . VAL A 1 84 ? 17.974 0.555 -15.065 1.00 74.94 84 VAL A O 1
ATOM 613 N N . ALA A 1 85 ? 18.147 0.902 -17.279 1.00 74.19 85 ALA A N 1
ATOM 614 C CA . ALA A 1 85 ? 17.353 2.122 -17.316 1.00 74.19 85 ALA A CA 1
ATOM 615 C C . ALA A 1 85 ? 15.927 1.804 -17.779 1.00 74.19 85 ALA A C 1
ATOM 617 O O . ALA A 1 85 ? 15.739 1.116 -18.784 1.00 74.19 85 ALA A O 1
ATOM 618 N N . VAL A 1 86 ? 14.939 2.342 -17.063 1.00 72.06 86 VAL A N 1
ATOM 619 C CA . VAL A 1 86 ? 13.504 2.226 -17.361 1.00 72.06 86 VAL A CA 1
ATOM 620 C C . VAL A 1 86 ? 12.837 3.607 -17.282 1.00 72.06 86 VAL A C 1
ATOM 622 O O . VAL A 1 86 ? 13.287 4.453 -16.500 1.00 72.06 86 VAL A O 1
ATOM 625 N N . PRO A 1 87 ? 11.787 3.883 -18.073 1.00 66.19 87 PRO A N 1
ATOM 626 C CA . PRO A 1 87 ? 11.051 5.139 -17.994 1.00 66.19 87 PRO A CA 1
ATOM 627 C C . PRO A 1 87 ? 10.218 5.199 -16.701 1.00 66.19 87 PRO A C 1
ATOM 629 O O . PRO A 1 87 ? 9.551 4.236 -16.349 1.00 66.19 87 PRO A O 1
ATOM 632 N N . VAL A 1 88 ? 10.206 6.356 -16.025 1.00 62.50 88 VAL A N 1
ATOM 633 C CA . VAL A 1 88 ? 9.407 6.625 -14.803 1.00 62.50 88 VAL A CA 1
ATOM 634 C C . VAL A 1 88 ? 9.829 5.795 -13.573 1.00 62.50 88 VAL A C 1
ATOM 636 O O . VAL A 1 88 ? 9.024 5.120 -12.941 1.00 62.50 88 VAL A O 1
ATOM 639 N N . ALA A 1 89 ? 11.093 5.912 -13.158 1.00 56.81 89 ALA A N 1
ATOM 640 C CA . ALA A 1 89 ? 11.559 5.427 -11.854 1.00 56.81 89 ALA A CA 1
ATOM 641 C C . ALA A 1 89 ? 11.317 6.483 -10.750 1.00 56.81 89 ALA A C 1
ATOM 643 O O . ALA A 1 89 ? 12.247 7.128 -10.272 1.00 56.81 89 ALA A O 1
ATOM 644 N N . GLY A 1 90 ? 10.053 6.729 -10.398 1.00 52.72 90 GLY A N 1
ATOM 645 C CA . GLY A 1 90 ? 9.681 7.568 -9.251 1.00 52.72 90 GLY A CA 1
ATOM 646 C C . GLY A 1 90 ? 9.404 6.735 -7.997 1.00 52.72 90 GLY A C 1
ATOM 647 O O . GLY A 1 90 ? 9.073 5.552 -8.086 1.00 52.72 90 GLY A O 1
ATOM 648 N N . ALA A 1 91 ? 9.483 7.351 -6.816 1.00 40.84 91 ALA A N 1
ATOM 649 C CA . ALA A 1 91 ? 8.984 6.725 -5.594 1.00 40.84 91 ALA A CA 1
ATOM 650 C C . ALA A 1 91 ? 7.457 6.508 -5.700 1.00 40.84 91 ALA A C 1
ATOM 652 O O . ALA A 1 91 ? 6.732 7.406 -6.124 1.00 40.84 91 ALA A O 1
ATOM 653 N N . TYR A 1 92 ? 6.970 5.332 -5.288 1.00 51.56 92 TYR A N 1
ATOM 654 C CA . TYR A 1 92 ? 5.538 4.990 -5.179 1.00 51.56 92 TYR A CA 1
ATOM 655 C C . TYR A 1 92 ? 4.740 4.798 -6.492 1.00 51.56 92 TYR A C 1
ATOM 657 O O . TYR A 1 92 ? 3.509 4.859 -6.466 1.00 51.56 92 TYR A O 1
ATOM 665 N N . HIS A 1 93 ? 5.398 4.475 -7.617 1.00 59.19 93 HIS A N 1
ATOM 666 C CA . HIS A 1 93 ? 4.740 4.024 -8.861 1.00 59.19 93 HIS A CA 1
ATOM 667 C C . HIS A 1 93 ? 3.624 4.979 -9.360 1.00 59.19 93 HIS A C 1
ATOM 669 O O . HIS A 1 93 ? 3.850 6.177 -9.512 1.00 59.19 93 HIS A O 1
ATOM 675 N N . VAL A 1 94 ? 2.421 4.469 -9.664 1.00 50.25 94 VAL A N 1
ATOM 676 C CA . VAL A 1 94 ? 1.301 5.234 -10.247 1.00 50.25 94 VAL A CA 1
ATOM 677 C C . VAL A 1 94 ? 0.716 6.244 -9.252 1.00 50.25 94 VAL A C 1
ATOM 679 O O . VAL A 1 94 ? 0.256 7.310 -9.663 1.00 50.25 94 VAL A O 1
ATOM 682 N N . SER A 1 95 ? 0.770 5.943 -7.952 1.00 45.09 95 SER A N 1
ATOM 683 C CA . SER A 1 95 ? 0.112 6.708 -6.885 1.00 45.09 95 SER A CA 1
ATOM 684 C C . SER A 1 95 ? 0.690 8.114 -6.706 1.00 45.09 95 SER A C 1
ATOM 686 O O . SER A 1 95 ? -0.035 9.032 -6.340 1.00 45.09 95 SER A O 1
ATOM 688 N N . MET A 1 96 ? 1.978 8.298 -7.014 1.00 46.66 96 MET A N 1
ATOM 689 C CA . MET A 1 96 ? 2.645 9.606 -7.045 1.00 46.66 96 MET A CA 1
ATOM 690 C C . MET A 1 96 ? 3.421 9.829 -8.347 1.00 46.66 96 MET A C 1
ATOM 692 O O . MET A 1 96 ? 4.456 10.494 -8.358 1.00 46.66 96 MET A O 1
ATOM 696 N N . ALA A 1 97 ? 2.891 9.332 -9.473 1.00 43.88 97 ALA A N 1
ATOM 697 C CA . ALA A 1 97 ? 3.310 9.781 -10.797 1.00 43.88 97 ALA A CA 1
ATOM 698 C C . ALA A 1 97 ? 2.916 11.261 -10.972 1.00 43.88 97 ALA A C 1
ATOM 700 O O . ALA A 1 97 ? 1.872 11.608 -11.545 1.00 43.88 97 ALA A O 1
ATOM 701 N N . SER A 1 98 ? 3.740 12.139 -10.401 1.00 38.25 98 SER A N 1
ATOM 702 C CA . SER A 1 98 ? 3.752 13.559 -10.697 1.00 38.25 98 SER A CA 1
ATOM 703 C C . SER A 1 98 ? 4.186 13.716 -12.151 1.00 38.25 98 SER A C 1
ATOM 705 O O . SER A 1 98 ? 5.105 13.031 -12.604 1.00 38.25 98 SER A O 1
ATOM 707 N N . GLY A 1 99 ? 3.550 14.621 -12.896 1.00 42.97 99 GLY A N 1
ATOM 708 C CA . GLY A 1 99 ? 3.930 14.948 -14.279 1.00 42.97 99 GLY A CA 1
ATOM 709 C C . GLY A 1 99 ? 5.334 15.560 -14.415 1.00 42.97 99 GLY A C 1
ATOM 710 O O . GLY A 1 99 ? 5.692 16.024 -15.490 1.00 42.97 99 GLY A O 1
ATOM 711 N N . TYR A 1 100 ? 6.124 15.552 -13.337 1.00 39.38 100 TYR A N 1
ATOM 712 C CA . TYR A 1 100 ? 7.446 16.154 -13.203 1.00 39.38 100 TYR A CA 1
ATOM 713 C C . TYR A 1 100 ? 8.443 15.690 -14.271 1.00 39.38 100 TYR A C 1
ATOM 715 O O . TYR A 1 100 ? 9.299 16.460 -14.686 1.00 39.38 100 TYR A O 1
ATOM 723 N N . ASN A 1 101 ? 8.302 14.456 -14.762 1.00 41.59 101 ASN A N 1
ATOM 724 C CA . ASN A 1 101 ? 9.209 13.898 -15.766 1.00 41.59 101 ASN A CA 1
ATOM 725 C C . ASN A 1 101 ? 8.700 14.041 -17.210 1.00 41.59 101 ASN A C 1
ATOM 727 O O . ASN A 1 101 ? 9.310 13.463 -18.102 1.00 41.59 101 ASN A O 1
ATOM 731 N N . LEU A 1 102 ? 7.584 14.745 -17.456 1.00 49.12 102 LEU A N 1
ATOM 732 C CA . LEU A 1 102 ? 6.974 14.939 -18.788 1.00 49.12 102 LEU A CA 1
ATOM 733 C C . LEU A 1 102 ? 6.665 13.639 -19.570 1.00 49.12 102 LEU A C 1
ATOM 735 O O . LEU A 1 102 ? 6.276 13.682 -20.735 1.00 49.12 102 LEU A O 1
ATOM 739 N N . VAL A 1 103 ? 6.779 12.471 -18.933 1.00 51.59 103 VAL A N 1
ATOM 740 C CA . VAL A 1 103 ? 6.379 11.175 -19.485 1.00 51.59 103 VAL A CA 1
ATOM 741 C C . VAL A 1 103 ? 4.948 10.888 -19.037 1.00 51.59 103 VAL A C 1
ATOM 743 O O . VAL A 1 103 ? 4.638 10.929 -17.845 1.00 51.59 103 VAL A O 1
ATOM 746 N N . GLY A 1 104 ? 4.063 10.608 -19.997 1.00 54.25 104 GLY A N 1
ATOM 747 C CA . GLY A 1 104 ? 2.666 10.272 -19.725 1.00 54.25 104 GLY A CA 1
ATOM 748 C C . GLY A 1 104 ? 2.533 9.082 -18.768 1.00 54.25 104 GLY A C 1
ATOM 749 O O . GLY A 1 104 ? 3.333 8.146 -18.811 1.00 54.25 104 GLY A O 1
ATOM 750 N N . ARG A 1 105 ? 1.510 9.111 -17.905 1.00 59.03 105 ARG A N 1
ATOM 751 C CA . ARG A 1 105 ? 1.241 8.027 -16.948 1.00 59.03 105 ARG A CA 1
ATOM 752 C C . ARG A 1 105 ? 1.097 6.685 -17.688 1.00 59.03 105 ARG A C 1
ATOM 754 O O . ARG A 1 105 ? 0.382 6.648 -18.699 1.00 59.03 105 ARG A O 1
ATOM 761 N N . PRO A 1 106 ? 1.747 5.605 -17.215 1.00 63.19 106 PRO A N 1
ATOM 762 C CA . PRO A 1 106 ? 1.624 4.296 -17.844 1.00 63.19 106 PRO A CA 1
ATOM 763 C C . PRO A 1 106 ? 0.161 3.821 -17.824 1.00 63.19 106 PRO A C 1
ATOM 765 O O . PRO A 1 106 ? -0.600 4.211 -16.929 1.00 63.19 106 PRO A O 1
ATOM 768 N N . PRO A 1 107 ? -0.268 3.013 -18.811 1.00 62.75 107 PRO A N 1
ATOM 769 C CA . PRO A 1 107 ? -1.604 2.440 -18.798 1.00 62.75 107 PRO A CA 1
ATOM 770 C C . PRO A 1 107 ? -1.774 1.504 -17.595 1.00 62.75 107 PRO A C 1
ATOM 772 O O . PRO A 1 107 ? -0.847 0.795 -17.214 1.00 62.75 107 PRO A O 1
ATOM 775 N N . VAL A 1 108 ? -2.975 1.476 -17.018 1.00 68.81 108 VAL A N 1
ATOM 776 C CA . VAL A 1 108 ? -3.328 0.547 -15.934 1.00 68.81 108 VAL A CA 1
ATOM 777 C C . VAL A 1 108 ? -4.183 -0.562 -16.523 1.00 68.81 108 VAL A C 1
ATOM 779 O O . VAL A 1 108 ? -5.222 -0.283 -17.123 1.00 68.81 108 VAL A O 1
ATOM 782 N N . VAL A 1 109 ? -3.761 -1.810 -16.346 1.00 71.50 109 VAL A N 1
ATOM 783 C CA . VAL A 1 109 ? -4.462 -3.011 -16.813 1.00 71.50 109 VAL A CA 1
ATOM 784 C C . VAL A 1 109 ? -4.787 -3.876 -15.600 1.00 71.50 109 VAL A C 1
ATOM 786 O O . VAL A 1 109 ? -3.908 -4.160 -14.795 1.00 71.50 109 VAL A O 1
ATOM 789 N N . ALA A 1 110 ? -6.044 -4.291 -15.468 1.00 73.50 110 ALA A N 1
ATOM 790 C CA . ALA A 1 110 ? -6.454 -5.326 -14.527 1.00 73.50 110 ALA A CA 1
ATOM 791 C C . ALA A 1 110 ? -6.457 -6.686 -15.224 1.00 73.50 110 ALA A C 1
ATOM 793 O O . ALA A 1 110 ? -6.797 -6.767 -16.403 1.00 73.50 110 ALA A O 1
ATOM 794 N N . VAL A 1 111 ? -6.116 -7.751 -14.502 1.00 73.94 111 VAL A N 1
ATOM 795 C CA . VAL A 1 111 ? -6.108 -9.121 -15.041 1.00 73.94 111 VAL A CA 1
ATOM 796 C C . VAL A 1 111 ? -6.875 -10.075 -14.108 1.00 73.94 111 VAL A C 1
ATOM 798 O O . VAL A 1 111 ? -6.265 -10.951 -13.499 1.00 73.94 111 VAL A O 1
ATOM 801 N N . PRO A 1 112 ? -8.200 -9.904 -13.925 1.00 64.38 112 PRO A N 1
ATOM 802 C CA . PRO A 1 112 ? -9.005 -10.880 -13.192 1.00 64.38 112 PRO A CA 1
ATOM 803 C C . PRO A 1 112 ? -9.107 -12.189 -13.987 1.00 64.38 112 PRO A C 1
ATOM 805 O O . PRO A 1 112 ? -9.288 -12.160 -15.205 1.00 64.38 112 PRO A O 1
ATOM 808 N N . ASP A 1 113 ? -8.981 -13.333 -13.311 1.00 76.31 113 ASP A N 1
ATOM 809 C CA . ASP A 1 113 ? -9.156 -14.676 -13.894 1.00 76.31 113 ASP A CA 1
ATOM 810 C C . ASP A 1 113 ? -8.349 -14.914 -15.188 1.00 76.31 113 ASP A C 1
ATOM 812 O O . ASP A 1 113 ? -8.807 -15.556 -16.135 1.00 76.31 113 ASP A O 1
ATOM 816 N N . GLY A 1 114 ? -7.149 -14.328 -15.269 1.00 73.88 114 GLY A N 1
ATOM 817 C CA . GLY A 1 114 ? -6.267 -14.436 -16.435 1.00 73.88 114 GLY A CA 1
ATOM 818 C C . GLY A 1 114 ? -6.703 -13.625 -17.663 1.00 73.88 114 GLY A C 1
ATOM 819 O O . GLY A 1 114 ? -6.069 -13.726 -18.712 1.00 73.88 114 GLY A O 1
ATOM 820 N N . ARG A 1 115 ? -7.755 -12.800 -17.572 1.00 63.53 115 ARG A N 1
ATOM 821 C CA . ARG A 1 115 ? -8.247 -11.968 -18.682 1.00 63.53 115 ARG A CA 1
ATOM 822 C C . ARG A 1 115 ? -7.845 -10.511 -18.503 1.00 63.53 115 ARG A C 1
ATOM 824 O O . ARG A 1 115 ? -8.287 -9.843 -17.575 1.00 63.53 115 ARG A O 1
ATOM 831 N N . ALA A 1 116 ? -7.043 -9.993 -19.429 1.00 73.81 116 ALA A N 1
ATOM 832 C CA . ALA A 1 116 ? -6.604 -8.603 -19.389 1.00 73.81 116 ALA A CA 1
ATOM 833 C C . ALA A 1 116 ? -7.739 -7.623 -19.747 1.00 73.81 116 ALA A C 1
ATOM 835 O O . ALA A 1 116 ? -8.395 -7.750 -20.781 1.00 73.81 116 ALA A O 1
ATOM 836 N N . ARG A 1 117 ? -7.923 -6.595 -18.912 1.00 77.50 117 ARG A N 1
ATOM 837 C CA . ARG A 1 117 ? -8.843 -5.470 -19.105 1.00 77.50 117 ARG A CA 1
ATOM 838 C C . ARG A 1 117 ? -8.114 -4.154 -18.858 1.00 77.50 117 ARG A C 1
ATOM 840 O O . ARG A 1 117 ? -7.649 -3.881 -17.755 1.00 77.50 117 ARG A O 1
ATOM 847 N N . LEU A 1 118 ? -8.064 -3.294 -19.871 1.00 75.12 118 LEU A N 1
ATOM 848 C CA . LEU A 1 118 ? -7.519 -1.945 -19.736 1.00 75.12 118 LEU A CA 1
ATOM 849 C C . LEU A 1 118 ? -8.440 -1.084 -18.858 1.00 75.12 118 LEU A C 1
ATOM 851 O O . LEU A 1 118 ? -9.607 -0.887 -19.197 1.00 75.12 118 LEU A O 1
ATOM 855 N N . LEU A 1 119 ? -7.915 -0.572 -17.746 1.00 74.25 119 LEU A N 1
ATOM 856 C CA . LEU A 1 119 ? -8.618 0.341 -16.841 1.00 74.25 119 LEU A CA 1
ATOM 857 C C . LEU A 1 119 ? -8.329 1.803 -17.181 1.00 74.25 119 LEU A C 1
ATOM 859 O O . LEU A 1 119 ? -9.239 2.626 -17.222 1.00 74.25 119 LEU A O 1
ATOM 863 N N . VAL A 1 120 ? -7.063 2.127 -17.453 1.00 74.50 120 VAL A N 1
ATOM 864 C CA . VAL A 1 120 ? -6.625 3.490 -17.774 1.00 74.50 120 VAL A CA 1
ATOM 865 C C . VAL A 1 120 ? -5.763 3.444 -19.023 1.00 74.50 120 VAL A C 1
ATOM 867 O O . VAL A 1 120 ? -4.717 2.799 -19.038 1.00 74.50 120 VAL A O 1
ATOM 870 N N . ARG A 1 121 ? -6.187 4.142 -20.081 1.00 71.00 121 ARG A N 1
ATOM 871 C CA . ARG A 1 121 ? -5.342 4.382 -21.258 1.00 71.00 121 ARG A CA 1
ATOM 872 C C . ARG A 1 121 ? -4.260 5.396 -20.898 1.00 71.00 121 ARG A C 1
ATOM 874 O O . ARG A 1 121 ? -4.542 6.375 -20.206 1.00 71.00 121 ARG A O 1
ATOM 881 N N . ARG A 1 122 ? -3.052 5.208 -21.433 1.00 65.81 122 ARG A N 1
ATOM 882 C CA . ARG A 1 122 ? -2.042 6.272 -21.468 1.00 65.81 122 ARG A CA 1
ATOM 883 C C . ARG A 1 122 ? -2.685 7.497 -22.121 1.00 65.81 122 ARG A C 1
ATOM 885 O O . ARG A 1 122 ? -3.148 7.410 -23.257 1.00 65.81 122 ARG A O 1
ATOM 892 N N . ARG A 1 123 ? -2.753 8.619 -21.402 1.00 56.31 123 ARG A N 1
ATOM 893 C CA . ARG A 1 123 ? -3.139 9.893 -22.022 1.00 56.3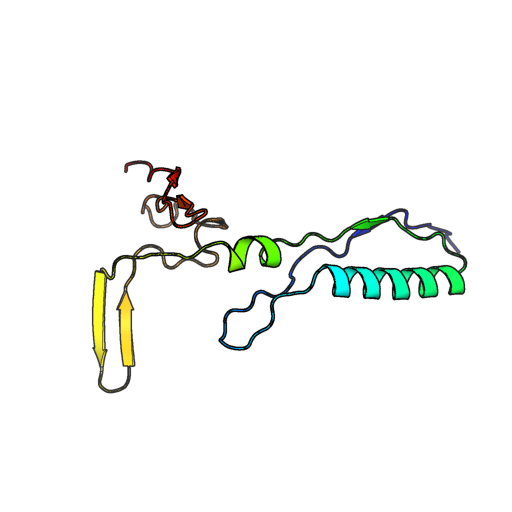1 123 ARG A CA 1
ATOM 894 C C . ARG A 1 123 ? -1.988 10.326 -22.931 1.00 56.31 123 ARG A C 1
ATOM 896 O O . ARG A 1 123 ? -0.832 10.264 -22.512 1.00 56.31 123 ARG A O 1
ATOM 903 N N . GLY A 1 124 ? -2.312 10.644 -24.183 1.00 54.97 124 GLY A N 1
ATOM 904 C CA . GLY A 1 124 ? -1.343 11.088 -25.182 1.00 54.97 124 GLY A CA 1
ATOM 905 C C . GLY A 1 124 ? -0.629 12.361 -24.733 1.00 54.97 124 GLY A C 1
ATOM 906 O O . GLY A 1 124 ? -1.236 13.200 -24.067 1.00 54.97 124 GLY A O 1
ATOM 907 N N . SER A 1 125 ? 0.662 12.424 -25.053 1.00 48.19 125 SER A N 1
ATOM 908 C CA . SER A 1 125 ? 1.476 13.643 -25.085 1.00 48.19 125 SER A CA 1
ATOM 909 C C . SER A 1 125 ? 1.039 14.539 -26.231 1.00 48.19 125 SER A C 1
ATOM 911 O O . SER A 1 125 ? 0.818 13.948 -27.315 1.00 48.19 125 SER A O 1
#

Foldseek 3Di:
DPPDADQEDEPEEDADDDPDPPDDQDPPVVVVVVVQVVQVVVCVVVVGDRHHYHYHYDCSVCVVQDDDDWDFPDWDDDPVDIDTDTPDPDPPQQVPPDCVPVAFRDWDWHQPPNRIDTPGDGDDD

Radius of gyration: 22.07 Å; chains: 1; bounding box: 48×32×62 Å